Protein AF-A0A646KKZ4-F1 (afdb_monomer_lite)

pLDDT: mean 84.15, std 10.97, range [43.19, 96.31]

Sequence (104 aa):
MLDSILRALVWVLNTIPWTRRAQPGRHTAQYLAARPAPVRVSAWSRPWAGPSAEEARAIFQAEEALKLPPVKRERYFAVAFAERGYDYPYVAPGVHQIRTKVPA

Secondary structure (DSSP, 8-state):
-HHHHHHHHHHHHHHSGGGS-SS--TTSHHHHHTSPPPP---TTTSSS----HHHHHHHHT-HHHHHS-HHHHHHHHHHHHHHTT-------TT----------

Organism: Streptomyces jumonjinensis (NCBI:txid1945)

Structure (mmCIF, N/CA/C/O backbone):
data_AF-A0A646KKZ4-F1
#
_entry.id   AF-A0A646KKZ4-F1
#
loop_
_atom_site.group_PDB
_atom_site.id
_atom_site.type_symbol
_atom_site.label_atom_id
_atom_site.label_alt_id
_atom_site.label_comp_id
_atom_site.label_asym_id
_atom_site.label_entity_id
_atom_site.label_seq_id
_atom_site.pdbx_PDB_ins_code
_atom_site.Cartn_x
_atom_site.Cartn_y
_atom_site.Cartn_z
_atom_site.occupancy
_atom_site.B_iso_or_equiv
_atom_site.auth_seq_id
_atom_site.auth_comp_id
_atom_site.auth_asym_id
_atom_site.auth_atom_id
_atom_site.pdbx_PDB_model_num
ATOM 1 N N . MET A 1 1 ? 35.465 14.720 -26.227 1.00 71.12 1 MET A N 1
ATOM 2 C CA . MET A 1 1 ? 36.659 13.861 -26.025 1.00 71.12 1 MET A CA 1
ATOM 3 C C . MET A 1 1 ? 36.288 12.384 -25.890 1.00 71.12 1 MET A C 1
ATOM 5 O O . MET A 1 1 ? 36.869 11.571 -26.594 1.00 71.12 1 MET A O 1
ATOM 9 N N . LEU A 1 2 ? 35.306 12.017 -25.055 1.00 77.75 2 LEU A N 1
ATOM 10 C CA . LEU A 1 2 ? 34.828 10.627 -24.979 1.00 77.75 2 LEU A CA 1
ATOM 11 C C . LEU A 1 2 ? 34.229 10.135 -26.306 1.00 77.75 2 LEU A C 1
ATOM 13 O O . LEU A 1 2 ? 34.557 9.040 -26.744 1.00 77.75 2 LEU A O 1
ATOM 17 N N . ASP A 1 3 ? 33.459 10.971 -27.007 1.00 85.44 3 ASP A N 1
ATOM 18 C CA . ASP A 1 3 ? 32.853 10.585 -28.292 1.00 85.44 3 ASP A CA 1
ATOM 19 C C . ASP A 1 3 ? 33.879 10.268 -29.382 1.00 85.44 3 ASP A C 1
ATOM 21 O O . ASP A 1 3 ? 33.677 9.357 -30.182 1.00 85.44 3 ASP A O 1
ATOM 25 N N . SER A 1 4 ? 34.999 10.994 -29.417 1.00 84.06 4 SER A N 1
ATOM 26 C CA . SER A 1 4 ? 36.075 10.750 -30.379 1.00 84.06 4 SER A CA 1
ATOM 27 C C . SER A 1 4 ? 36.827 9.455 -30.064 1.00 84.06 4 SER A C 1
ATOM 29 O O . SER A 1 4 ? 37.123 8.694 -30.983 1.00 84.06 4 SER A O 1
ATOM 31 N N . ILE A 1 5 ? 37.054 9.157 -28.778 1.00 89.94 5 ILE A N 1
ATOM 32 C CA . ILE A 1 5 ? 37.639 7.883 -28.332 1.00 89.94 5 ILE A CA 1
ATOM 33 C C . ILE A 1 5 ? 36.702 6.721 -28.682 1.00 89.94 5 ILE A C 1
ATOM 35 O O . ILE A 1 5 ? 37.132 5.755 -29.304 1.00 89.94 5 ILE A O 1
ATOM 39 N N . LEU A 1 6 ? 35.411 6.833 -28.357 1.00 88.50 6 LEU A N 1
ATOM 40 C CA . LEU A 1 6 ? 34.414 5.798 -28.643 1.00 88.50 6 LEU A CA 1
ATOM 41 C C . LEU A 1 6 ? 34.280 5.534 -30.147 1.00 88.50 6 LEU A C 1
ATOM 43 O O . LEU A 1 6 ? 34.223 4.378 -30.559 1.00 88.50 6 LEU A O 1
ATOM 47 N N . ARG A 1 7 ? 34.286 6.582 -30.981 1.00 84.62 7 ARG A N 1
ATOM 48 C CA . ARG A 1 7 ? 34.243 6.438 -32.446 1.00 84.62 7 ARG A CA 1
ATOM 49 C C . ARG A 1 7 ? 35.469 5.713 -32.993 1.00 84.62 7 ARG A C 1
ATOM 51 O O . ARG A 1 7 ? 35.299 4.823 -33.822 1.00 84.62 7 ARG A O 1
ATOM 58 N N . ALA A 1 8 ? 36.670 6.058 -32.524 1.00 90.75 8 ALA A N 1
ATOM 59 C CA . ALA A 1 8 ? 37.903 5.388 -32.939 1.00 90.75 8 ALA A CA 1
ATOM 60 C C . ALA A 1 8 ? 37.898 3.905 -32.536 1.00 90.75 8 ALA A C 1
ATOM 62 O O . ALA A 1 8 ? 38.219 3.034 -33.341 1.00 90.75 8 ALA A O 1
ATOM 63 N N . LEU A 1 9 ? 37.449 3.612 -31.315 1.00 88.44 9 LEU A N 1
ATOM 64 C CA . LEU A 1 9 ? 37.388 2.257 -30.772 1.00 88.44 9 LEU A CA 1
ATOM 65 C C . LEU A 1 9 ? 36.362 1.392 -31.525 1.00 88.44 9 LEU A C 1
ATOM 67 O O . LEU A 1 9 ? 36.666 0.262 -31.893 1.00 88.44 9 LEU A O 1
ATOM 71 N N . VAL A 1 10 ? 35.186 1.940 -31.850 1.00 84.81 10 VAL A N 1
ATOM 72 C CA . VAL A 1 10 ? 34.191 1.270 -32.711 1.00 84.81 10 VAL A CA 1
ATOM 73 C C . VAL A 1 10 ? 34.744 1.015 -34.117 1.00 84.81 10 VAL A C 1
ATOM 75 O O . VAL A 1 10 ? 34.475 -0.037 -34.693 1.00 84.81 10 VAL A O 1
ATOM 78 N N . TRP A 1 11 ? 35.539 1.938 -34.665 1.00 85.38 11 TRP A N 1
ATOM 79 C CA . TRP A 1 11 ? 36.185 1.761 -35.969 1.00 85.38 11 TRP A CA 1
ATOM 80 C C . TRP A 1 11 ? 37.169 0.589 -35.968 1.00 85.38 11 TRP A C 1
ATOM 82 O O . TRP A 1 11 ? 37.083 -0.278 -36.834 1.00 85.38 11 TRP A O 1
ATOM 92 N N . VAL A 1 12 ? 38.046 0.521 -34.962 1.00 88.75 12 VAL A N 1
ATOM 93 C CA . VAL A 1 12 ? 39.004 -0.584 -34.791 1.00 88.75 12 VAL A CA 1
ATOM 94 C C . VAL A 1 12 ? 38.278 -1.912 -34.558 1.00 88.75 12 VAL A C 1
ATOM 96 O O . VAL A 1 12 ? 38.626 -2.924 -35.154 1.00 88.75 12 VAL A O 1
ATOM 99 N N . LEU A 1 13 ? 37.213 -1.927 -33.756 1.00 84.94 13 LEU A N 1
ATOM 100 C CA . LEU A 1 13 ? 36.425 -3.142 -33.527 1.00 84.94 13 LEU A CA 1
ATOM 101 C C . LEU A 1 13 ? 35.623 -3.594 -34.762 1.00 84.94 13 LEU A C 1
ATOM 103 O O . LEU A 1 13 ? 35.193 -4.741 -34.815 1.00 84.94 13 LEU A O 1
ATOM 107 N N . ASN A 1 14 ? 35.416 -2.747 -35.770 1.00 81.50 14 ASN A N 1
ATOM 108 C CA . ASN A 1 14 ? 34.721 -3.140 -37.001 1.00 81.50 14 ASN A CA 1
ATOM 109 C C . ASN A 1 14 ? 35.636 -3.800 -38.047 1.00 81.50 14 ASN A C 1
ATOM 111 O O . ASN A 1 14 ? 35.130 -4.467 -38.963 1.00 81.50 14 ASN A O 1
ATOM 115 N N . THR A 1 15 ? 36.960 -3.633 -37.931 1.00 86.88 15 THR A N 1
ATOM 116 C CA . THR A 1 15 ? 37.939 -4.290 -38.816 1.00 86.88 15 THR A CA 1
ATOM 117 C C . THR A 1 15 ? 38.225 -5.729 -38.394 1.00 86.88 15 THR A C 1
ATOM 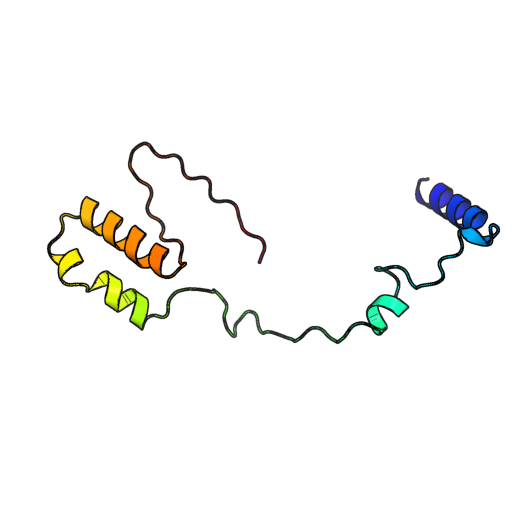119 O O . THR A 1 15 ? 38.610 -6.543 -39.229 1.00 86.88 15 THR A O 1
ATOM 122 N N . ILE A 1 16 ? 37.978 -6.065 -37.126 1.00 87.19 16 ILE A N 1
ATOM 123 C CA . ILE A 1 16 ? 38.167 -7.407 -36.583 1.00 87.19 16 ILE A CA 1
ATOM 124 C C . ILE A 1 16 ? 36.880 -8.233 -36.815 1.00 87.19 16 ILE A C 1
ATOM 126 O O . ILE A 1 16 ? 35.807 -7.878 -36.318 1.00 87.19 16 ILE A O 1
ATOM 130 N N . PRO A 1 17 ? 36.931 -9.340 -37.580 1.00 78.19 17 PRO A N 1
ATOM 131 C CA . PRO A 1 17 ? 35.726 -10.051 -38.012 1.00 78.19 17 PRO A CA 1
ATOM 132 C C . PRO A 1 17 ? 34.939 -10.698 -36.862 1.00 78.19 17 PRO A C 1
ATOM 134 O O . PRO A 1 17 ? 33.715 -10.753 -36.937 1.00 78.19 17 PRO A O 1
ATOM 137 N N . TRP A 1 18 ? 35.595 -11.127 -35.776 1.00 78.44 18 TRP A N 1
ATOM 138 C CA . TRP A 1 18 ? 34.918 -11.749 -34.626 1.00 78.44 18 TRP A CA 1
ATOM 139 C C . TRP A 1 18 ? 34.253 -10.748 -33.669 1.00 78.44 18 TRP A C 1
ATOM 141 O O . TRP A 1 18 ? 33.450 -11.144 -32.829 1.00 78.44 18 TRP A O 1
ATOM 151 N N . THR A 1 19 ? 34.572 -9.454 -33.768 1.00 77.31 19 THR A N 1
ATOM 152 C CA . THR A 1 19 ? 33.935 -8.392 -32.967 1.00 77.31 19 THR A CA 1
ATOM 153 C C . THR A 1 19 ? 32.790 -7.713 -33.707 1.00 77.31 19 THR A C 1
ATOM 155 O O . THR A 1 19 ? 32.071 -6.904 -33.111 1.00 77.31 19 THR A O 1
ATOM 158 N N . ARG A 1 20 ? 32.564 -8.055 -34.986 1.00 72.62 20 ARG A N 1
ATOM 159 C CA . ARG A 1 20 ? 31.370 -7.610 -35.701 1.00 72.62 20 ARG A CA 1
ATOM 160 C C . ARG A 1 20 ? 30.135 -8.192 -35.041 1.00 72.62 20 ARG A C 1
ATOM 162 O O . ARG A 1 20 ? 29.970 -9.401 -34.893 1.00 72.62 20 ARG A O 1
ATOM 169 N N . ARG A 1 21 ? 29.226 -7.301 -34.671 1.00 69.25 21 ARG A N 1
ATOM 170 C CA . ARG A 1 21 ? 27.959 -7.695 -34.078 1.00 69.25 21 ARG A CA 1
ATOM 171 C C . ARG A 1 21 ? 27.061 -8.277 -35.173 1.00 69.25 21 ARG A C 1
ATOM 173 O O . ARG A 1 21 ? 26.651 -7.557 -36.075 1.00 69.25 21 ARG A O 1
ATOM 180 N N . ALA A 1 22 ? 26.736 -9.564 -35.074 1.00 74.12 22 ALA A N 1
ATOM 181 C CA . ALA A 1 22 ? 25.826 -10.241 -36.005 1.00 74.12 22 ALA A CA 1
ATOM 182 C C . ALA A 1 22 ? 24.360 -9.782 -35.873 1.00 74.12 22 ALA A C 1
ATOM 184 O O . ALA A 1 22 ? 23.543 -10.055 -36.745 1.00 74.12 22 ALA A O 1
ATOM 185 N N . GLN A 1 23 ? 24.018 -9.109 -34.771 1.00 78.44 23 GLN A N 1
ATOM 186 C CA . GLN A 1 23 ? 22.660 -8.682 -34.441 1.00 78.44 23 GLN A CA 1
ATOM 187 C C . GLN A 1 23 ? 22.632 -7.186 -34.094 1.00 78.44 23 GLN A C 1
ATOM 189 O O . GLN A 1 23 ? 23.586 -6.686 -33.488 1.00 78.44 23 GLN A O 1
ATOM 194 N N . PRO A 1 24 ? 21.547 -6.460 -34.411 1.00 79.94 24 PRO A N 1
ATOM 195 C CA . PRO A 1 24 ? 21.391 -5.066 -34.011 1.00 79.94 24 PRO A CA 1
ATOM 196 C C . PRO A 1 24 ? 21.502 -4.894 -32.487 1.00 79.94 24 PRO A C 1
ATOM 198 O O . PRO A 1 24 ? 21.044 -5.730 -31.707 1.00 79.94 24 PRO A O 1
ATOM 201 N N . GLY A 1 25 ? 22.126 -3.804 -32.032 1.00 81.56 25 GLY A N 1
ATOM 202 C CA . GLY A 1 25 ? 22.200 -3.494 -30.604 1.00 81.56 25 GLY A CA 1
ATOM 203 C C . GLY A 1 25 ? 20.830 -3.119 -30.037 1.00 81.56 25 GLY A C 1
ATOM 204 O O . GLY A 1 25 ? 19.983 -2.601 -30.755 1.00 81.56 25 GLY A O 1
ATOM 205 N N . ARG A 1 26 ? 20.625 -3.301 -28.723 1.00 81.69 26 ARG A N 1
ATOM 206 C CA . ARG A 1 26 ? 19.346 -3.003 -28.038 1.00 81.69 26 ARG A CA 1
ATOM 207 C C . ARG A 1 26 ? 18.857 -1.553 -28.190 1.00 81.69 26 ARG A C 1
ATOM 209 O O . ARG A 1 26 ? 17.685 -1.276 -27.968 1.00 81.69 26 ARG A O 1
ATOM 216 N N . HIS A 1 27 ? 19.755 -0.645 -28.563 1.00 80.75 27 HIS A N 1
ATOM 217 C CA . HIS A 1 27 ? 19.479 0.776 -28.782 1.00 80.75 27 HIS A CA 1
ATOM 218 C C . HIS A 1 27 ? 19.489 1.168 -30.270 1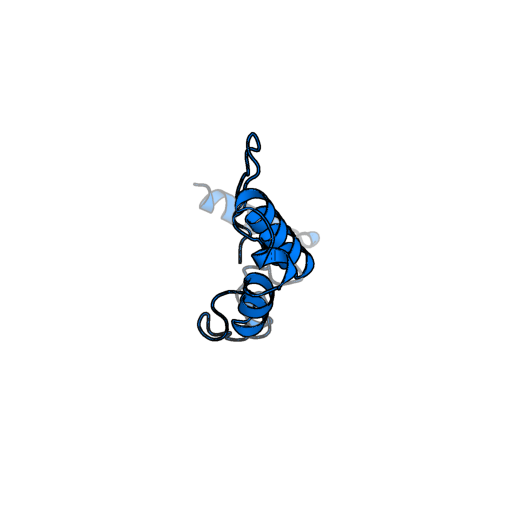.00 80.75 27 HIS A C 1
ATOM 220 O O . HIS A 1 27 ? 19.365 2.342 -30.599 1.00 80.75 27 HIS A O 1
ATOM 226 N N . THR A 1 28 ? 19.668 0.212 -31.184 1.00 83.00 28 THR A N 1
ATOM 227 C CA . THR A 1 28 ? 19.662 0.462 -32.628 1.00 83.00 28 THR A CA 1
ATOM 228 C C . THR A 1 28 ? 18.223 0.548 -33.139 1.00 83.00 28 THR A C 1
ATOM 230 O O . THR A 1 28 ? 17.369 -0.233 -32.725 1.00 83.00 28 THR A O 1
ATOM 233 N N . ALA A 1 29 ? 17.963 1.439 -34.099 1.00 84.56 29 ALA A N 1
ATOM 234 C CA . ALA A 1 29 ? 16.644 1.601 -34.718 1.00 84.56 29 ALA A CA 1
ATOM 235 C C . ALA A 1 29 ? 16.063 0.279 -35.259 1.00 84.56 29 ALA A C 1
ATOM 237 O O . ALA A 1 29 ? 14.884 0.009 -35.071 1.00 84.56 29 ALA A O 1
ATOM 238 N N . GLN A 1 30 ? 16.900 -0.586 -35.845 1.00 85.69 30 GLN A N 1
ATOM 239 C CA . GLN A 1 30 ? 16.501 -1.923 -36.308 1.00 85.69 30 GLN A CA 1
ATOM 240 C C . GLN A 1 30 ? 15.972 -2.820 -35.177 1.00 85.69 30 GLN A C 1
ATOM 242 O O . GLN A 1 30 ? 14.967 -3.498 -35.355 1.00 85.69 30 GLN A O 1
ATOM 247 N N . TYR A 1 31 ? 16.613 -2.799 -34.003 1.00 86.62 31 TYR A N 1
ATOM 248 C CA . TYR A 1 31 ? 16.152 -3.561 -32.838 1.00 86.62 31 TYR A CA 1
ATOM 249 C C . TYR A 1 31 ? 14.816 -3.027 -32.311 1.00 86.62 31 TYR A C 1
ATOM 251 O O . TYR A 1 31 ? 13.943 -3.798 -31.918 1.00 86.62 31 TYR A O 1
ATOM 259 N N . LEU A 1 32 ? 14.644 -1.703 -32.319 1.00 85.31 32 LEU A N 1
ATOM 260 C CA . LEU A 1 32 ? 13.401 -1.063 -31.892 1.00 85.31 32 LEU A CA 1
ATOM 261 C C . LEU A 1 32 ? 12.251 -1.326 -32.875 1.00 85.31 32 LEU A C 1
ATOM 263 O O . LEU A 1 32 ? 11.133 -1.558 -32.432 1.00 85.31 32 LEU A O 1
ATOM 267 N N . ALA A 1 33 ? 12.529 -1.351 -34.181 1.00 86.31 33 ALA A N 1
ATOM 268 C CA . ALA A 1 33 ? 11.544 -1.648 -35.220 1.00 86.31 33 ALA A CA 1
ATOM 269 C C . ALA A 1 33 ? 11.082 -3.116 -35.213 1.00 86.31 33 ALA A C 1
ATOM 271 O O . ALA A 1 33 ? 9.940 -3.398 -35.557 1.00 86.31 33 ALA A O 1
ATOM 272 N N . ALA A 1 34 ? 11.951 -4.046 -34.803 1.00 87.06 34 ALA A N 1
ATOM 273 C CA . ALA A 1 34 ? 11.616 -5.465 -34.674 1.00 87.06 34 ALA A CA 1
ATOM 274 C C . ALA A 1 34 ? 10.799 -5.796 -33.409 1.00 87.06 34 ALA A C 1
ATOM 276 O O . ALA A 1 34 ? 10.319 -6.920 -33.258 1.00 87.06 34 ALA A O 1
ATOM 277 N N . ARG A 1 35 ? 10.656 -4.850 -32.470 1.00 83.19 35 ARG A N 1
ATOM 278 C CA . ARG A 1 35 ? 9.888 -5.056 -31.239 1.00 83.19 35 ARG A CA 1
ATOM 279 C C . ARG A 1 35 ? 8.390 -4.864 -31.510 1.00 83.19 35 ARG A C 1
ATOM 281 O O . ARG A 1 35 ? 8.026 -3.929 -32.222 1.00 83.19 35 ARG A O 1
ATOM 288 N N . PRO A 1 36 ? 7.506 -5.684 -30.908 1.00 86.06 36 PRO A N 1
ATOM 289 C CA . PRO A 1 36 ? 6.077 -5.409 -30.950 1.00 86.06 36 PRO A CA 1
ATOM 290 C C . PRO A 1 36 ? 5.801 -4.016 -30.380 1.00 86.06 36 PRO A C 1
ATOM 292 O O . PRO A 1 36 ? 6.441 -3.592 -29.411 1.00 86.06 36 PRO A O 1
ATOM 295 N N . ALA A 1 37 ? 4.848 -3.310 -30.990 1.00 83.31 37 ALA A N 1
ATOM 296 C CA . ALA A 1 37 ? 4.419 -2.012 -30.496 1.00 83.31 37 ALA A CA 1
ATOM 297 C C . ALA A 1 37 ? 3.968 -2.152 -29.030 1.00 83.31 37 ALA A C 1
ATOM 299 O O . ALA A 1 37 ? 3.248 -3.103 -28.705 1.00 83.31 37 ALA A O 1
ATOM 300 N N . PRO A 1 38 ? 4.379 -1.242 -28.131 1.00 79.31 38 PRO A N 1
ATOM 301 C CA . PRO A 1 38 ? 3.909 -1.283 -26.759 1.00 79.31 38 PRO A CA 1
ATOM 302 C C . PRO A 1 38 ? 2.386 -1.144 -26.748 1.00 79.31 38 PRO A C 1
ATOM 304 O O . PRO A 1 38 ? 1.822 -0.278 -27.425 1.00 79.31 38 PRO A O 1
ATOM 307 N N . VAL A 1 39 ? 1.720 -1.994 -25.967 1.00 83.38 39 VAL A N 1
ATOM 308 C CA . VAL A 1 39 ? 0.284 -1.858 -25.723 1.00 83.38 39 VAL A CA 1
ATOM 309 C C . VAL A 1 39 ? 0.064 -0.507 -25.051 1.00 83.38 39 VAL A C 1
ATOM 311 O O . VAL A 1 39 ? 0.613 -0.241 -23.981 1.00 83.38 39 VAL A O 1
ATOM 314 N N . ARG A 1 40 ? -0.717 0.369 -25.690 1.00 74.88 40 ARG A N 1
ATOM 315 C CA . ARG A 1 40 ? -1.104 1.656 -25.105 1.00 74.88 40 ARG A CA 1
ATOM 316 C C . ARG A 1 40 ? -2.121 1.405 -23.996 1.00 74.88 40 ARG A C 1
ATOM 318 O O . ARG A 1 40 ? -3.322 1.408 -24.236 1.00 74.88 40 ARG A O 1
ATOM 325 N N . VAL A 1 41 ? -1.635 1.177 -22.784 1.00 73.69 41 VAL A N 1
ATOM 326 C CA . VAL A 1 41 ? -2.453 1.253 -21.572 1.00 73.69 41 VAL A CA 1
ATOM 327 C C . VAL A 1 41 ? -2.609 2.719 -21.191 1.00 73.69 41 VAL A C 1
ATOM 329 O O . VAL A 1 41 ? -1.625 3.448 -21.061 1.00 73.69 41 VAL A O 1
ATOM 332 N N . SER A 1 42 ? -3.854 3.173 -21.051 1.00 76.56 42 SER A N 1
ATOM 333 C CA . SER A 1 42 ? -4.114 4.491 -20.484 1.00 76.56 42 SER A CA 1
ATOM 334 C C . SER A 1 42 ? -3.698 4.454 -19.021 1.00 76.56 42 SER A C 1
ATOM 336 O O . SER A 1 42 ? -4.190 3.621 -18.262 1.00 76.56 42 SER A O 1
ATOM 338 N N . ALA A 1 43 ? -2.850 5.387 -18.593 1.00 66.88 43 ALA A N 1
ATOM 339 C CA . ALA A 1 43 ? -2.591 5.564 -17.167 1.00 66.88 43 ALA A CA 1
ATOM 340 C C . ALA A 1 43 ? -3.908 5.771 -16.393 1.00 66.88 43 ALA A C 1
ATOM 342 O O . ALA A 1 43 ? -4.003 5.390 -15.242 1.00 66.88 43 ALA A O 1
ATOM 343 N N . TRP A 1 44 ? -4.960 6.279 -17.043 1.00 70.38 44 TRP A N 1
ATOM 344 C CA . TRP A 1 44 ? -6.272 6.515 -16.445 1.00 70.38 44 TRP A CA 1
ATOM 345 C C . TRP A 1 44 ? -7.237 5.326 -16.509 1.00 70.38 44 TRP A C 1
ATOM 347 O O . TRP A 1 44 ? -8.296 5.400 -15.896 1.00 70.38 44 TRP A O 1
ATOM 357 N N . SER A 1 45 ? -6.922 4.232 -17.217 1.00 69.44 45 SER A N 1
ATOM 358 C CA . SER A 1 45 ? -7.814 3.057 -17.226 1.00 69.44 45 SER A CA 1
ATOM 359 C C . SER A 1 45 ? -7.765 2.281 -15.910 1.00 69.44 45 SER A C 1
ATOM 361 O O . SER A 1 45 ? -8.753 1.667 -15.524 1.00 69.44 45 SER A O 1
ATOM 363 N N . ARG A 1 46 ? -6.619 2.318 -15.221 1.00 64.81 46 ARG A N 1
ATOM 364 C CA . ARG A 1 46 ? -6.402 1.789 -13.866 1.00 64.81 46 ARG A CA 1
ATOM 365 C C . ARG A 1 46 ? -5.244 2.570 -13.230 1.00 64.81 46 ARG A C 1
ATOM 367 O O . ARG A 1 46 ? -4.123 2.073 -13.193 1.00 64.81 46 ARG A O 1
ATOM 374 N N . PRO A 1 47 ? -5.487 3.813 -12.787 1.00 64.62 47 PRO A N 1
ATOM 375 C CA . PRO A 1 47 ? -4.410 4.706 -12.364 1.00 64.62 47 PRO A CA 1
ATOM 376 C C . PRO A 1 47 ? -3.715 4.272 -11.071 1.00 64.62 47 PRO A C 1
ATOM 378 O O . PRO A 1 47 ? -2.606 4.719 -10.791 1.00 64.62 47 PRO A O 1
ATOM 381 N N . TRP A 1 48 ? -4.314 3.351 -10.319 1.00 70.12 48 TRP A N 1
ATOM 382 C CA . TRP A 1 48 ? -3.706 2.717 -9.156 1.00 70.12 48 TRP A CA 1
ATOM 383 C C . TRP A 1 48 ? -4.208 1.278 -9.034 1.00 70.12 48 TRP A C 1
ATOM 385 O O . TRP A 1 48 ? -5.412 1.016 -9.105 1.00 70.12 48 TRP A O 1
ATOM 395 N N . ALA A 1 49 ? -3.276 0.342 -8.847 1.00 72.75 49 ALA A N 1
ATOM 396 C CA . ALA A 1 49 ? -3.588 -1.005 -8.392 1.00 72.75 49 ALA A CA 1
ATOM 397 C C . ALA A 1 49 ? -3.940 -0.912 -6.902 1.00 72.75 49 ALA A C 1
ATOM 399 O O . ALA A 1 49 ? -3.064 -0.842 -6.046 1.00 72.75 49 ALA A O 1
ATOM 400 N N . GLY A 1 50 ? -5.230 -0.803 -6.612 1.00 79.56 50 GLY A N 1
ATOM 401 C CA . GLY A 1 50 ? -5.754 -0.720 -5.258 1.00 79.56 50 GLY A CA 1
ATOM 402 C C . GLY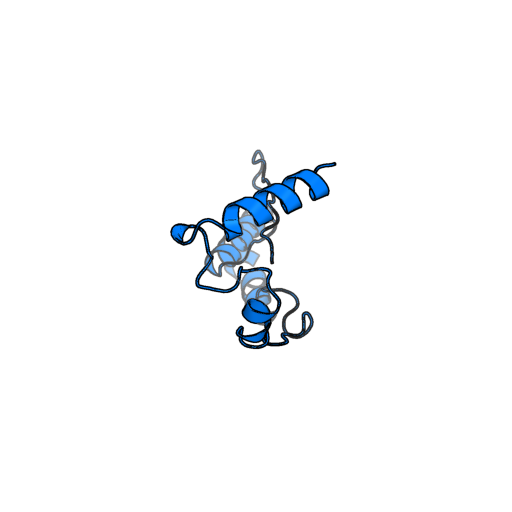 A 1 50 ? -7.018 -1.560 -5.116 1.00 79.56 50 GLY A C 1
ATOM 403 O O . GLY A 1 50 ? -7.580 -1.986 -6.132 1.00 79.56 50 GLY A O 1
ATOM 404 N N . PRO A 1 51 ? -7.466 -1.788 -3.873 1.00 87.12 51 PRO A N 1
ATOM 405 C CA . PRO A 1 51 ? -8.691 -2.523 -3.608 1.00 87.12 51 PRO A CA 1
ATOM 406 C C . PRO A 1 51 ? -9.866 -1.835 -4.294 1.00 87.12 51 PRO A C 1
ATOM 408 O O . PRO A 1 51 ? -9.923 -0.603 -4.395 1.00 87.12 51 PRO A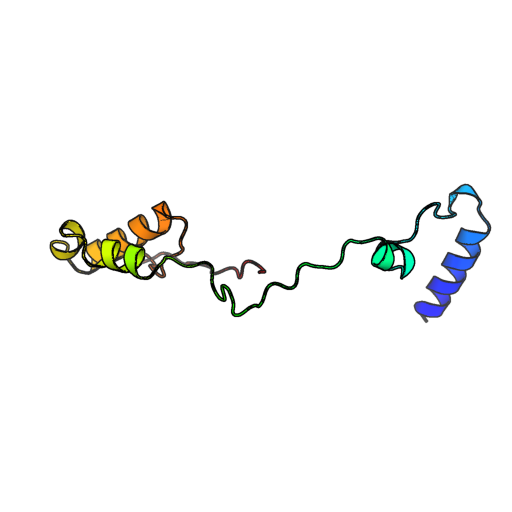 O 1
ATOM 411 N N . SER A 1 52 ? -10.830 -2.630 -4.746 1.00 88.44 52 SER A N 1
ATOM 412 C CA . SER A 1 52 ? -12.111 -2.075 -5.163 1.00 88.44 52 SER A CA 1
ATOM 413 C C . SER A 1 52 ? -12.792 -1.379 -3.978 1.00 88.44 52 SER A C 1
ATOM 415 O O . SER A 1 52 ? -12.559 -1.696 -2.807 1.00 88.44 52 SER A O 1
ATOM 417 N N . ALA A 1 53 ? -13.667 -0.416 -4.272 1.00 89.00 53 ALA A N 1
ATOM 418 C CA . ALA A 1 53 ? -14.401 0.301 -3.230 1.00 89.00 53 ALA A CA 1
ATOM 419 C C . ALA A 1 53 ? -15.277 -0.638 -2.378 1.00 89.00 53 ALA A C 1
ATOM 421 O O . ALA A 1 53 ? -15.490 -0.376 -1.195 1.00 89.00 53 ALA A O 1
ATOM 422 N N . GLU A 1 54 ? -15.780 -1.720 -2.972 1.00 92.50 54 GLU A N 1
ATOM 423 C CA . GLU A 1 54 ? -16.573 -2.741 -2.289 1.00 92.50 54 GLU A CA 1
ATOM 424 C C . GLU A 1 54 ? -15.721 -3.553 -1.305 1.00 92.50 54 GLU A C 1
ATOM 426 O O . GLU A 1 54 ? -16.069 -3.638 -0.128 1.00 92.50 54 GLU A O 1
ATOM 431 N N . GLU A 1 55 ? -14.558 -4.047 -1.741 1.00 92.19 55 GLU A N 1
ATOM 432 C CA . GLU A 1 55 ? -13.616 -4.773 -0.876 1.00 92.19 55 GLU A CA 1
ATOM 433 C C . GLU A 1 55 ? -13.149 -3.913 0.301 1.00 92.19 55 GLU A C 1
ATOM 435 O O . GLU A 1 55 ? -13.136 -4.373 1.443 1.00 92.19 55 GLU A O 1
ATOM 440 N N . ALA A 1 56 ? -12.806 -2.646 0.046 1.00 93.69 56 ALA A N 1
ATOM 441 C CA . ALA A 1 56 ? -12.382 -1.729 1.098 1.00 93.69 56 ALA A CA 1
ATOM 442 C C . ALA A 1 56 ? -13.498 -1.490 2.130 1.00 93.69 56 ALA A C 1
ATOM 444 O O . ALA A 1 56 ? -13.244 -1.501 3.336 1.00 93.69 56 ALA A O 1
ATOM 445 N N . ARG A 1 57 ? -14.749 -1.313 1.681 1.00 95.56 57 ARG A N 1
ATOM 446 C CA . ARG A 1 57 ? -15.904 -1.148 2.581 1.00 95.56 57 ARG A CA 1
ATOM 447 C C . ARG A 1 57 ? -16.158 -2.391 3.418 1.00 95.56 57 ARG A C 1
ATOM 449 O O . ARG A 1 57 ? -16.411 -2.241 4.609 1.00 95.56 57 ARG A O 1
ATOM 456 N N . ALA A 1 58 ? -16.056 -3.582 2.830 1.00 95.88 58 ALA A N 1
ATOM 457 C CA . ALA A 1 58 ? -16.234 -4.835 3.556 1.00 95.88 58 ALA A CA 1
ATOM 458 C C . ALA A 1 58 ? -15.246 -4.958 4.729 1.00 95.88 58 ALA A C 1
ATOM 460 O O . ALA A 1 58 ? -15.637 -5.362 5.820 1.00 95.88 58 ALA A O 1
ATOM 461 N N . ILE A 1 59 ? -13.990 -4.535 4.538 1.00 95.69 59 ILE A N 1
ATOM 462 C CA . ILE A 1 59 ? -12.972 -4.523 5.601 1.00 95.69 59 ILE A CA 1
ATOM 463 C C . ILE A 1 59 ? -13.316 -3.496 6.686 1.00 95.69 59 ILE A C 1
ATOM 465 O O . ILE A 1 59 ? -13.295 -3.817 7.874 1.00 95.69 59 ILE A O 1
ATOM 469 N N . PHE A 1 60 ? -13.653 -2.261 6.300 1.00 95.38 60 PHE A N 1
ATOM 470 C CA . PHE A 1 60 ? -13.941 -1.195 7.266 1.00 95.38 60 PHE A CA 1
ATOM 471 C C . PHE A 1 60 ? -15.239 -1.407 8.054 1.00 95.38 60 PHE A C 1
ATOM 473 O O . PHE A 1 60 ? -15.343 -0.938 9.187 1.00 95.38 60 PHE A O 1
ATOM 480 N N . GLN A 1 61 ? -16.218 -2.099 7.470 1.00 96.31 61 GLN A N 1
ATOM 481 C CA . GLN A 1 61 ? -17.518 -2.382 8.086 1.00 96.31 61 GLN A CA 1
ATOM 482 C C . GLN A 1 61 ? -17.599 -3.775 8.723 1.00 96.31 61 GLN A C 1
ATOM 484 O O . GLN A 1 61 ? -18.668 -4.160 9.194 1.00 96.31 61 GLN A O 1
ATOM 489 N N . ALA A 1 62 ? -16.494 -4.527 8.767 1.00 95.12 62 ALA A N 1
ATOM 490 C CA . ALA A 1 62 ? -16.457 -5.829 9.416 1.00 95.12 62 ALA A CA 1
ATOM 491 C C . ALA A 1 62 ? -16.901 -5.714 10.884 1.00 95.12 62 ALA A C 1
ATOM 493 O O . ALA A 1 62 ? -16.383 -4.893 11.647 1.00 95.12 62 ALA A O 1
ATOM 494 N N . GLU A 1 63 ? -17.852 -6.556 11.296 1.00 94.62 63 GLU A N 1
ATOM 495 C CA . GLU A 1 63 ? -18.434 -6.512 12.642 1.00 94.62 63 GLU A CA 1
ATOM 496 C C . GLU A 1 63 ? -17.360 -6.668 13.736 1.00 94.62 63 GLU A C 1
ATOM 498 O O . GLU A 1 63 ? -17.404 -6.011 14.778 1.00 94.62 63 GLU A O 1
ATOM 503 N N . GLU A 1 64 ? -16.346 -7.489 13.463 1.00 92.31 64 GLU A N 1
ATOM 504 C CA . GLU A 1 64 ? -15.166 -7.679 14.308 1.00 92.31 64 GLU A CA 1
ATOM 505 C C . GLU A 1 64 ? -14.411 -6.363 14.526 1.00 92.31 64 GLU A C 1
ATOM 507 O O . GLU A 1 64 ? -14.112 -6.002 15.664 1.00 92.31 64 GLU A O 1
ATOM 512 N N . ALA A 1 65 ? -14.161 -5.601 13.457 1.00 92.75 65 ALA A N 1
ATOM 513 C CA . ALA A 1 65 ? -13.447 -4.331 13.515 1.00 92.75 65 ALA A CA 1
ATOM 514 C C . ALA A 1 65 ? -14.214 -3.271 14.322 1.00 92.75 65 ALA A C 1
ATOM 516 O O . ALA A 1 65 ? -13.614 -2.510 15.092 1.00 92.75 65 ALA A O 1
ATOM 517 N N . LEU A 1 66 ? -15.543 -3.241 14.196 1.00 93.56 66 LEU A N 1
ATOM 518 C CA . LEU A 1 66 ? -16.397 -2.285 14.907 1.00 93.56 66 LEU A CA 1
ATOM 519 C C . LEU A 1 66 ? -16.368 -2.493 16.428 1.00 93.56 66 LEU A C 1
ATOM 521 O O . LEU A 1 66 ? -16.397 -1.518 17.180 1.00 93.56 66 LEU A O 1
ATOM 525 N N . LYS A 1 67 ? -16.230 -3.744 16.884 1.00 95.12 67 LYS A N 1
ATOM 526 C CA . LYS A 1 67 ? -16.130 -4.102 18.311 1.00 95.12 67 LYS A CA 1
ATOM 527 C C . LYS A 1 67 ? -14.744 -3.835 18.909 1.00 95.12 67 LYS A C 1
ATOM 529 O O . LYS A 1 67 ? -14.594 -3.815 20.131 1.00 95.12 67 LYS A O 1
ATOM 534 N N . LEU A 1 68 ? -13.716 -3.640 18.079 1.00 95.44 68 LEU A N 1
ATOM 535 C CA . LEU A 1 68 ? -12.348 -3.438 18.550 1.00 95.44 68 LEU A CA 1
ATOM 536 C C . LEU A 1 68 ? -12.098 -1.995 19.020 1.00 95.44 68 LEU A C 1
ATOM 538 O O . LEU A 1 68 ? -12.587 -1.046 18.403 1.00 95.44 68 LEU A O 1
ATOM 542 N N . PRO A 1 69 ? -11.257 -1.796 20.054 1.00 96.19 69 PRO A N 1
ATOM 543 C CA . PRO A 1 69 ? -10.694 -0.489 20.379 1.00 96.19 69 PRO A CA 1
ATOM 544 C C . PRO A 1 69 ? -9.908 0.101 19.196 1.00 96.19 69 PRO A C 1
ATOM 546 O O . PRO A 1 69 ? -9.318 -0.671 18.434 1.00 96.19 69 PRO A O 1
ATOM 549 N N . PRO A 1 70 ? -9.792 1.439 19.079 1.00 93.19 70 PRO A N 1
ATOM 550 C CA . PRO A 1 70 ? -9.209 2.100 17.905 1.00 93.19 70 PRO A CA 1
ATOM 551 C C . PRO A 1 70 ? -7.848 1.539 17.468 1.00 93.19 70 PRO A C 1
ATOM 553 O O . PRO A 1 70 ? -7.659 1.195 16.308 1.00 93.19 70 PRO A O 1
ATOM 556 N N . VAL A 1 71 ? -6.920 1.336 18.408 1.00 92.44 71 VAL A N 1
ATOM 557 C CA . VAL A 1 71 ? -5.574 0.817 18.096 1.00 92.44 71 VAL A CA 1
ATOM 558 C C . VAL A 1 71 ? -5.612 -0.616 17.555 1.00 92.44 71 VAL A C 1
ATOM 560 O O . VAL A 1 71 ? -4.851 -0.959 16.654 1.00 92.44 71 VAL A O 1
ATOM 563 N N . LYS A 1 72 ? -6.484 -1.474 18.099 1.00 94.44 72 LYS A N 1
ATOM 564 C CA . LYS A 1 72 ? -6.635 -2.856 17.616 1.00 94.44 72 LYS A CA 1
ATOM 565 C C . LYS A 1 72 ? -7.355 -2.897 16.270 1.00 94.44 72 LYS A C 1
ATOM 567 O O . LYS A 1 72 ? -7.036 -3.747 15.450 1.00 94.44 72 LYS A O 1
ATOM 572 N N . ARG A 1 73 ? -8.275 -1.962 16.039 1.00 96.31 73 ARG A N 1
ATOM 573 C CA . ARG A 1 73 ? -8.991 -1.812 14.774 1.00 96.31 73 ARG A CA 1
ATOM 574 C C . ARG A 1 73 ? -8.052 -1.438 13.627 1.00 96.31 73 ARG A C 1
ATOM 576 O O . ARG A 1 73 ? -8.093 -2.080 12.589 1.00 96.31 73 ARG A O 1
ATOM 583 N N . GLU A 1 74 ? -7.140 -0.493 13.844 1.00 94.94 74 GLU A N 1
ATOM 584 C CA . GLU A 1 74 ? -6.129 -0.148 12.831 1.00 94.94 74 GLU A CA 1
ATOM 585 C C . GLU A 1 74 ? -5.209 -1.332 12.497 1.00 94.94 74 GLU A C 1
ATOM 587 O O . GLU A 1 74 ? -4.890 -1.568 11.333 1.00 94.94 74 GLU A O 1
ATOM 592 N N . ARG A 1 75 ? -4.832 -2.133 13.505 1.00 94.56 75 ARG A N 1
ATOM 593 C CA . ARG A 1 75 ? -4.074 -3.379 13.285 1.00 94.56 75 ARG A CA 1
ATOM 594 C C . ARG A 1 75 ? -4.868 -4.393 12.470 1.00 94.56 75 ARG A C 1
ATOM 596 O O . ARG A 1 75 ? -4.298 -5.037 11.598 1.00 94.56 75 ARG A O 1
ATOM 603 N N . TYR A 1 76 ? -6.163 -4.525 12.750 1.00 96.19 76 TYR A N 1
ATOM 604 C CA . TYR A 1 76 ? -7.056 -5.402 11.997 1.00 96.19 76 TYR A CA 1
ATOM 605 C C . TYR A 1 76 ? -7.128 -4.987 10.525 1.00 96.19 76 TYR A C 1
ATOM 607 O O . TYR A 1 76 ? -6.928 -5.823 9.650 1.00 96.19 76 TYR A O 1
ATOM 615 N N . PHE A 1 77 ? -7.325 -3.694 10.243 1.00 96.25 77 PHE A N 1
ATOM 616 C CA . PHE A 1 77 ? -7.332 -3.187 8.870 1.00 96.25 77 PHE A CA 1
ATOM 617 C C . PHE A 1 77 ? -6.011 -3.468 8.158 1.00 96.25 77 PHE A C 1
ATOM 619 O O . PHE A 1 77 ? -6.021 -3.973 7.039 1.00 96.25 77 PHE A O 1
ATOM 626 N N . ALA A 1 78 ? -4.881 -3.223 8.827 1.00 94.69 78 ALA A N 1
ATOM 627 C CA . ALA A 1 78 ? -3.564 -3.494 8.263 1.00 94.69 78 ALA A CA 1
ATOM 628 C C . ALA A 1 78 ? -3.403 -4.953 7.815 1.00 94.69 78 ALA A C 1
ATOM 630 O O . ALA A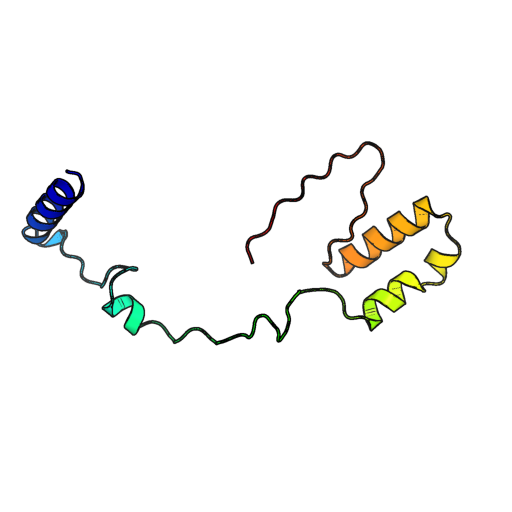 1 78 ? -2.944 -5.205 6.704 1.00 94.69 78 ALA A O 1
ATOM 631 N N . VAL A 1 79 ? -3.830 -5.901 8.654 1.00 95.81 79 VAL A N 1
ATOM 632 C CA . VAL A 1 79 ? -3.795 -7.333 8.333 1.00 95.81 79 VAL A CA 1
ATOM 633 C C . VAL A 1 79 ? -4.751 -7.661 7.185 1.00 95.81 79 VAL A C 1
ATOM 635 O O . VAL A 1 79 ? -4.336 -8.273 6.207 1.00 95.81 79 VAL A O 1
ATOM 638 N N . ALA A 1 80 ? -6.000 -7.196 7.249 1.00 96.06 80 ALA A N 1
ATOM 639 C CA . ALA A 1 80 ? -7.021 -7.515 6.251 1.00 96.06 80 ALA A CA 1
ATOM 640 C C . ALA A 1 80 ? -6.686 -6.993 4.839 1.00 96.06 80 ALA A C 1
ATOM 642 O O . ALA A 1 80 ? -7.011 -7.645 3.841 1.00 96.06 80 ALA A O 1
ATOM 643 N N . PHE A 1 81 ? -6.044 -5.826 4.733 1.00 94.56 81 PHE A N 1
ATOM 644 C CA . PHE A 1 81 ? -5.534 -5.318 3.456 1.00 94.56 81 PHE A CA 1
ATOM 645 C C . PHE A 1 81 ? -4.294 -6.093 2.989 1.00 94.56 81 PHE A C 1
ATOM 647 O O . PHE A 1 81 ? -4.226 -6.444 1.810 1.00 94.56 81 PHE A O 1
ATOM 654 N N . ALA A 1 82 ? -3.371 -6.432 3.896 1.00 93.38 82 ALA A N 1
ATOM 655 C CA . ALA A 1 82 ? -2.170 -7.201 3.565 1.00 93.38 82 ALA A CA 1
ATOM 656 C C . ALA A 1 82 ? -2.494 -8.617 3.054 1.00 93.38 82 ALA A C 1
ATOM 658 O O . ALA A 1 82 ? -1.892 -9.065 2.081 1.00 93.38 82 ALA A O 1
ATOM 659 N N . GLU A 1 83 ? -3.491 -9.297 3.631 1.00 94.94 83 GLU A N 1
ATOM 660 C CA . GLU A 1 83 ? -3.990 -10.598 3.147 1.00 94.94 83 GLU A CA 1
ATOM 661 C C . GLU A 1 83 ? -4.500 -10.543 1.700 1.00 94.94 83 GLU A C 1
ATOM 663 O O . GLU A 1 83 ? -4.444 -11.534 0.974 1.00 94.94 83 GLU A O 1
ATOM 668 N N . ARG A 1 84 ? -4.973 -9.372 1.263 1.00 90.75 84 ARG A N 1
ATOM 669 C CA . ARG A 1 84 ? -5.434 -9.112 -0.109 1.00 90.75 84 ARG A CA 1
ATOM 670 C C . ARG A 1 84 ? -4.330 -8.560 -1.016 1.00 90.75 84 ARG A C 1
ATOM 672 O O . ARG A 1 84 ? -4.602 -8.226 -2.165 1.00 90.75 84 ARG A O 1
ATOM 679 N N . GLY A 1 85 ? -3.097 -8.470 -0.515 1.00 90.44 85 GLY A N 1
ATOM 680 C CA . GLY A 1 85 ? -1.937 -7.978 -1.255 1.00 90.44 85 GLY A CA 1
ATOM 681 C C . GLY A 1 85 ? -1.855 -6.455 -1.368 1.00 90.44 85 GLY A C 1
ATOM 682 O O . GLY A 1 85 ? -1.143 -5.957 -2.237 1.00 90.44 85 GLY A O 1
ATOM 683 N N . TYR A 1 86 ? -2.575 -5.714 -0.521 1.00 89.44 86 TYR A N 1
ATOM 684 C CA . TYR A 1 86 ? -2.553 -4.253 -0.510 1.00 89.44 86 TYR A CA 1
ATOM 685 C C . TYR A 1 86 ? -1.788 -3.711 0.696 1.00 89.44 8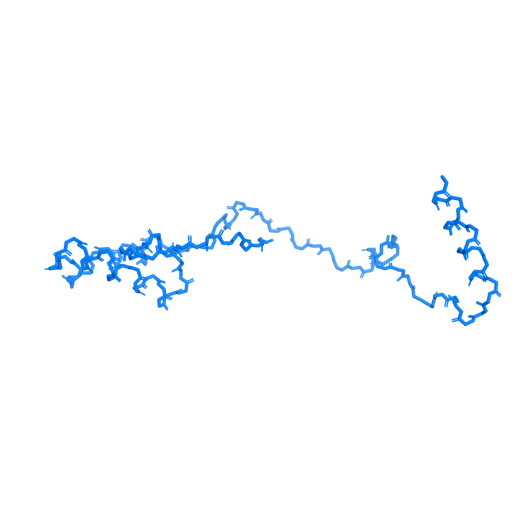6 TYR A C 1
ATOM 687 O O . TYR A 1 86 ? -1.998 -4.135 1.833 1.00 89.44 86 TYR A O 1
ATOM 695 N N . ASP A 1 87 ? -0.964 -2.695 0.454 1.00 87.44 87 ASP A N 1
ATOM 696 C CA . ASP A 1 87 ? -0.295 -1.956 1.518 1.00 87.44 87 ASP A CA 1
ATOM 697 C C . ASP A 1 87 ? -1.272 -0.983 2.190 1.00 87.44 87 ASP A C 1
ATOM 699 O O . ASP A 1 87 ? -1.763 -0.032 1.576 1.00 87.44 87 ASP A O 1
ATOM 703 N N . TYR A 1 88 ? -1.527 -1.190 3.481 1.00 89.81 88 TYR A N 1
ATOM 704 C CA . TYR A 1 88 ? -2.303 -0.269 4.311 1.00 89.81 88 TYR A CA 1
ATOM 705 C C . TYR A 1 88 ? -1.363 0.621 5.141 1.00 89.81 88 TYR A C 1
ATOM 707 O O . TYR A 1 88 ? -0.376 0.119 5.684 1.00 89.81 88 TYR A O 1
ATOM 715 N N . PRO A 1 89 ? -1.630 1.935 5.279 1.00 88.50 89 PRO A N 1
ATOM 716 C CA . PRO A 1 89 ? -0.709 2.893 5.894 1.00 88.50 89 PRO A CA 1
ATOM 717 C C . PRO A 1 89 ? -0.694 2.833 7.436 1.00 88.50 89 PRO A C 1
ATOM 719 O O . PRO A 1 89 ? -0.763 3.865 8.100 1.00 88.50 89 PRO A O 1
ATOM 722 N N . TYR A 1 90 ? -0.575 1.638 8.014 1.00 90.06 90 TYR A N 1
ATOM 723 C CA . TYR A 1 90 ? -0.426 1.429 9.452 1.00 90.06 90 TYR A CA 1
ATOM 724 C C . TYR A 1 90 ? 1.044 1.252 9.842 1.00 90.06 90 TYR A C 1
ATOM 726 O O . TYR A 1 90 ? 1.754 0.426 9.274 1.00 90.06 90 TYR A O 1
ATOM 734 N N . VAL A 1 91 ? 1.477 1.982 10.871 1.00 90.12 91 VAL A N 1
ATOM 735 C CA . VAL A 1 91 ? 2.799 1.831 11.492 1.00 90.12 91 VAL A CA 1
ATOM 736 C C . VAL A 1 91 ? 2.600 1.502 12.963 1.00 90.12 91 VAL A C 1
ATOM 738 O O . VAL A 1 91 ? 1.957 2.254 13.698 1.00 90.12 91 VAL A O 1
ATOM 741 N N . ALA A 1 92 ? 3.150 0.373 13.408 1.00 88.06 92 ALA A N 1
ATOM 742 C CA . ALA A 1 92 ? 3.110 0.020 14.818 1.00 88.06 92 ALA A CA 1
ATOM 743 C C . ALA A 1 92 ? 3.991 0.980 15.649 1.00 88.06 92 ALA A C 1
ATOM 745 O O . ALA A 1 92 ? 5.049 1.407 15.179 1.00 88.06 92 ALA A O 1
ATOM 746 N N . PRO A 1 93 ? 3.601 1.308 16.896 1.00 88.00 93 PRO A N 1
ATOM 747 C CA . PRO A 1 93 ? 4.421 2.138 17.773 1.00 88.00 93 PRO A CA 1
ATOM 748 C C . PRO A 1 93 ? 5.834 1.567 17.934 1.00 88.00 93 PRO A C 1
ATOM 750 O O . PRO A 1 93 ? 5.995 0.375 18.186 1.00 88.00 93 PRO A O 1
ATOM 753 N N . GLY A 1 94 ? 6.848 2.422 17.793 1.00 88.88 94 GLY A N 1
ATOM 754 C CA . GLY A 1 94 ? 8.257 2.027 17.896 1.00 88.88 94 GLY A CA 1
ATOM 755 C C . GLY A 1 94 ? 8.844 1.370 16.642 1.00 88.88 94 GLY A C 1
ATOM 756 O O . GLY A 1 94 ? 10.019 1.015 16.653 1.00 88.88 94 GLY A O 1
ATOM 757 N N . VAL A 1 95 ? 8.076 1.234 15.555 1.00 87.31 95 VAL A N 1
ATOM 758 C CA . VAL A 1 95 ? 8.568 0.693 14.280 1.00 87.31 95 VAL A CA 1
ATOM 759 C C . VAL A 1 95 ? 8.886 1.825 13.308 1.00 87.31 95 VAL A C 1
ATOM 761 O O . VAL A 1 95 ? 8.052 2.688 13.039 1.00 87.31 95 VAL A O 1
ATOM 764 N N . HIS A 1 96 ? 10.090 1.802 12.739 1.00 83.56 96 HIS A N 1
ATOM 765 C CA . HIS A 1 96 ? 10.459 2.675 11.629 1.00 83.56 96 HIS A CA 1
ATOM 766 C C . HIS A 1 96 ? 10.128 1.985 10.300 1.00 83.56 96 HIS A C 1
ATOM 768 O O . HIS A 1 96 ? 10.754 0.987 9.946 1.00 83.56 96 HIS A O 1
ATOM 774 N N . GLN A 1 97 ? 9.138 2.500 9.565 1.00 79.50 97 GLN A N 1
ATOM 775 C CA . GLN A 1 97 ? 8.770 1.972 8.249 1.00 79.50 97 GLN A CA 1
ATOM 776 C C . GLN A 1 97 ? 9.436 2.795 7.138 1.00 79.50 97 GLN A C 1
ATOM 778 O O . GLN A 1 97 ? 9.169 3.988 6.992 1.00 79.50 97 GLN A O 1
ATOM 783 N N . ILE A 1 98 ? 10.269 2.145 6.323 1.00 76.19 98 ILE A N 1
ATOM 784 C CA . ILE A 1 98 ? 10.866 2.745 5.125 1.00 76.19 98 ILE A CA 1
ATOM 785 C C . ILE A 1 98 ? 9.934 2.471 3.943 1.00 76.19 98 ILE A C 1
ATOM 787 O O . ILE A 1 98 ? 9.706 1.319 3.583 1.00 76.19 98 ILE A O 1
ATOM 791 N N . ARG A 1 99 ? 9.397 3.525 3.323 1.00 67.81 99 ARG A N 1
ATOM 792 C CA . ARG A 1 99 ? 8.610 3.408 2.087 1.00 67.81 99 ARG A CA 1
ATOM 793 C C . ARG A 1 99 ? 9.550 3.485 0.890 1.00 67.81 99 ARG A C 1
ATOM 795 O O . ARG A 1 99 ? 9.941 4.576 0.478 1.00 67.81 99 ARG A O 1
ATOM 802 N N . THR A 1 100 ? 9.934 2.344 0.332 1.00 60.56 100 THR A N 1
ATOM 803 C CA . THR A 1 100 ? 10.632 2.310 -0.955 1.00 60.56 100 THR A CA 1
ATOM 804 C C . THR A 1 100 ? 9.600 2.480 -2.066 1.00 60.56 100 THR A C 1
ATOM 806 O O . THR A 1 100 ? 8.603 1.765 -2.125 1.00 60.56 100 THR A O 1
ATOM 809 N N . LYS A 1 101 ? 9.794 3.464 -2.950 1.00 52.16 101 LYS A N 1
ATOM 810 C CA . LYS A 1 101 ? 8.981 3.546 -4.168 1.00 52.16 101 LYS A CA 1
ATOM 811 C C . LYS A 1 101 ? 9.314 2.322 -5.018 1.00 52.16 101 LYS A C 1
ATOM 813 O O . LYS A 1 101 ? 10.432 2.227 -5.519 1.00 52.16 101 LYS A O 1
ATOM 818 N N . VAL A 1 102 ? 8.367 1.401 -5.173 1.00 56.28 102 VAL A N 1
ATOM 819 C CA . VAL A 1 102 ? 8.458 0.374 -6.214 1.00 56.28 102 VAL A CA 1
ATOM 820 C C . VAL A 1 102 ? 8.255 1.100 -7.550 1.00 56.28 102 VAL A C 1
ATOM 822 O O . VAL A 1 102 ? 7.254 1.808 -7.690 1.00 56.28 102 VAL A O 1
ATOM 825 N N . PRO A 1 103 ? 9.211 1.042 -8.494 1.00 43.19 103 PRO A N 1
ATOM 826 C CA . PRO A 1 103 ? 9.019 1.644 -9.806 1.00 43.19 103 PRO A CA 1
ATOM 827 C C . PRO A 1 103 ? 7.839 0.954 -10.504 1.00 43.19 103 PRO A C 1
ATOM 829 O O . PRO A 1 103 ? 7.792 -0.275 -10.555 1.00 43.19 103 PRO A O 1
ATOM 832 N N . ALA A 1 104 ? 6.886 1.768 -10.964 1.00 48.69 104 ALA A N 1
ATOM 833 C CA . ALA A 1 104 ? 5.700 1.347 -11.709 1.00 48.69 104 ALA A CA 1
ATOM 834 C C . ALA A 1 104 ? 6.041 0.858 -13.123 1.00 48.69 104 ALA A C 1
ATOM 836 O O . ALA A 1 104 ? 7.031 1.371 -13.701 1.00 48.69 104 ALA A O 1
#

Radius of gyration: 26.72 Å; chains: 1; bounding box: 57×26×59 Å

Foldseek 3Di:
DVVVVVVVVVVVLVVDPVSDDPDDDCPDPVVVVPDPDPDDDDCVVDVDPADDPVLLVCLLPPPVLVPDDPVVSLVSSQVSQVVVVHHDPDDDPPDDDDDDPDDD

=== Feature glossary ===
Legend for the data blocks above and below:

— What the protein is —

The amino-acid sequence is the protein's primary structure: the linear order of residues from the N-terminus to the C-terminus, written in one-letter code. Everything else here — the 3D coordinates, the secondary structure, the domain annotations — is ultimately a consequence of this string.

Database cross-references. InterPro integrates a dozen domain/family signature databases into unified entries with residue-range hits. GO terms attach function/process/location labels with evidence codes. CATH codes position the fold in a four-level structural taxonomy. Organism is the NCBI-taxonomy species name.

— Where its atoms are —

The mmCIF block holds the 3D Cartesian coordinates of each backbone atom (N, Cα, C, O) in ångströms. mmCIF is the PDB's canonical archive format — a tagged-loop text representation of the atomic model.

The six renders are orthographic views along the three Cartesian axes in both directions. Representation (cartoon, sticks, or surface) and color scheme (sequence-rainbow or by-chain) vary across proteins so the training set covers all the common visualization conventions.

— Local backbone conformation —

Secondary structure is the local, repeating backbone conformation. DSSP classifies it into eight states by reading the hydrogen-bond network: three helix types (H, G, I), two β types (E, B), two non-regular types (T, S), and unstructured coil (-).

SS3 is a coarse helix/strand/coil call (letters a/b/c) made by the P-SEA algorithm from inter-Cα distances and dihedrals. It is less detailed than DSSP but needs only Cα positions.

Backbone dihedral angles. Every residue except chain termini has a φ (preceding-C → N → Cα → C) and a ψ (N → Cα → C → next-N). They are reported in degrees following the IUPAC sign convention. Secondary structure is essentially a statement about which (φ, ψ) basin each residue occupies.

— Global shape and packing —

The geometric summary reports three shape descriptors. Rg (radius of gyration) measures how spread out the Cα atoms are about their centre of mass; compact globular proteins have small Rg, elongated or unfolded ones large. Cα contacts (<8 Å, |i−j|>4) count long-range residue pairs in spatial proximity — high for tightly packed folds, near zero for rods or random coil. The bounding-box extents give the protein's footprint along x, y, z in Å.

Solvent accessibility: the surface area of each residue that a 1.4 Å water probe can touch, in Å². When only backbone atoms are present the absolute values are lower than full-atom SASA (side chains contribute most of the area) and are flagged as backbone-only.

Plot images: a contact map (which residues are close in 3D, as an N×N binary image), a Ramachandran scatter (backbone torsion angles, revealing secondary-structure composition at a glance), and — for AlphaFold structures — a PAE heatmap (pairwise prediction confidence).

— Structural neighborhood —

Foldseek's 3Di representation compresses backbone geometry into a per-residue letter drawn from a learned twenty-state alphabet. It captures the tertiary interaction pattern around each residue — which residues are packed against it in space, regardless of where they are in sequence.

Structural nearest neighbors (via Foldseek easy-search vs the PDB). Reported per hit: target PDB id, E-value, and alignment TM-score. A TM-score above ~0.5 is the conventional threshold for 'same fold'.

— Confidence and disorder —

pLDDT (predicted Local Distance Difference Test) is AlphaFold's per-residue confidence score, ranging from 0 to 100. Values above 90 indicate high confidence (typically well-packed cores); 70–90 is confident; 50–70 low confidence; below 50 usually means the region is disordered or the prediction is unreliable there. AlphaFold stores pLDDT in the mmCIF B-factor column.

For experimental (PDB) structures, the B-factor (temperature factor) quantifies the positional spread of each atom in the crystal — a combination of thermal vibration and static disorder — in units of Å². High B-factors mark flexible loops or poorly resolved regions; low B-factors mark the rigid, well-ordered core.

Predicted Aligned Error (PAE) is an AlphaFold confidence matrix: entry (i, j) is the expected error in the position of residue j, in ångströms, when the prediction is superimposed on the true structure at residue i. Low PAE within a block of residues means that block is internally rigid and well-predicted; high PAE between two blocks means their relative placement is uncertain even if each block individually is confident.